Protein AF-A0A530R536-F1 (afdb_monomer_lite)

Sequence (87 aa):
AFYIVTLREERHLTTVLGAPYKDYIARVPRFFPNPLLFRDQAEVTFTPRIFNHTLRDGLMLLASIPFFELIESGQESGVIPVLFWLY

Radius of gyration: 23.99 Å; chains: 1; bounding box: 48×26×57 Å

Secondary structure (DSSP, 8-state):
-HHHHHHHHHHHHHHHH-HHHHHHHHHS-SSS--GGG----SS----HHHHHHHHHHHHHHHHHHHHHHHHHHHHHTTSS-------

Foldseek 3Di:
DVVVVQVVVLVVCCVVVPPVSVVVPVPADDPDGDPVPDDDDPDDDDDVVVVVVVVVVVVVVVVVVVVVVVQVVCCVVVNHPDPDDDD

Structure (mmCIF, N/CA/C/O backbone):
data_AF-A0A530R536-F1
#
_entry.id   AF-A0A530R536-F1
#
loop_
_atom_site.group_PDB
_atom_site.id
_atom_site.type_symbol
_atom_site.label_atom_id
_atom_site.label_alt_id
_atom_site.label_comp_id
_atom_site.label_asym_id
_atom_site.label_entity_id
_atom_site.label_seq_id
_atom_site.pdbx_PDB_ins_code
_atom_site.Cartn_x
_atom_site.Cartn_y
_atom_site.Cartn_z
_atom_site.occupancy
_atom_site.B_iso_or_equiv
_atom_site.auth_seq_id
_atom_site.auth_comp_id
_atom_site.auth_asym_id
_atom_site.auth_atom_id
_atom_site.pdbx_PDB_model_num
ATOM 1 N N . ALA A 1 1 ? -10.242 6.575 -21.783 1.00 73.62 1 ALA A N 1
ATOM 2 C CA . ALA A 1 1 ? -9.594 7.576 -20.907 1.00 73.62 1 ALA A CA 1
ATOM 3 C C . ALA A 1 1 ? -8.219 7.109 -20.416 1.00 73.62 1 ALA A C 1
ATOM 5 O O . ALA A 1 1 ? -7.239 7.780 -20.710 1.00 73.62 1 ALA A O 1
ATOM 6 N N . PHE A 1 2 ? -8.117 5.944 -19.761 1.00 87.56 2 PHE A N 1
ATOM 7 C CA . PHE A 1 2 ? -6.866 5.471 -19.142 1.00 87.56 2 PHE A CA 1
ATOM 8 C C . PHE A 1 2 ? -5.668 5.332 -20.093 1.00 87.56 2 PHE A C 1
ATOM 10 O O . PHE A 1 2 ? -4.577 5.752 -19.737 1.00 87.56 2 PHE A O 1
ATOM 17 N N . TYR A 1 3 ? -5.866 4.863 -21.330 1.00 91.12 3 TYR A N 1
ATOM 18 C CA . TYR A 1 3 ? -4.772 4.707 -22.301 1.00 91.12 3 TYR A CA 1
ATOM 19 C C . TYR A 1 3 ? -3.977 5.986 -22.582 1.00 91.12 3 TYR A C 1
ATOM 21 O O . TYR A 1 3 ? -2.751 5.954 -22.635 1.00 91.12 3 TYR A O 1
ATOM 29 N N . ILE A 1 4 ? -4.656 7.127 -22.703 1.00 93.25 4 ILE A N 1
ATOM 30 C CA . ILE A 1 4 ? -3.996 8.410 -22.979 1.00 93.25 4 ILE A CA 1
ATOM 31 C C . ILE A 1 4 ? -3.155 8.852 -21.774 1.00 93.25 4 ILE A C 1
ATOM 33 O O . ILE A 1 4 ? -2.044 9.352 -21.944 1.00 93.25 4 ILE A O 1
ATOM 37 N N . VAL A 1 5 ? -3.666 8.630 -20.559 1.00 94.88 5 VAL A N 1
ATOM 38 C CA . VAL A 1 5 ? -2.951 8.938 -19.313 1.00 94.88 5 VAL A CA 1
ATOM 39 C C . VAL A 1 5 ? -1.715 8.049 -19.180 1.00 94.88 5 VAL A C 1
ATOM 41 O O . VAL A 1 5 ? -0.627 8.570 -18.957 1.00 94.88 5 VAL A O 1
ATOM 44 N N . THR A 1 6 ? -1.852 6.742 -19.428 1.00 93.88 6 THR A N 1
ATOM 45 C CA . THR A 1 6 ? -0.731 5.791 -19.423 1.00 93.88 6 THR A CA 1
ATOM 46 C C . THR A 1 6 ? 0.367 6.203 -20.401 1.00 93.88 6 THR A C 1
ATOM 48 O O . THR A 1 6 ? 1.530 6.226 -20.024 1.00 93.88 6 THR A O 1
ATOM 51 N N . LEU A 1 7 ? 0.029 6.601 -21.633 1.00 94.19 7 LEU A N 1
ATOM 52 C CA . LEU A 1 7 ? 1.036 7.030 -22.614 1.00 94.19 7 LEU A CA 1
ATOM 53 C C . LEU A 1 7 ? 1.772 8.313 -22.205 1.00 94.19 7 LEU A C 1
ATOM 55 O O . LEU A 1 7 ? 2.963 8.466 -22.491 1.00 94.19 7 LEU A O 1
ATOM 59 N N . ARG A 1 8 ? 1.074 9.257 -21.563 1.00 95.69 8 ARG A N 1
ATOM 60 C CA . ARG A 1 8 ? 1.698 10.479 -21.041 1.00 95.69 8 ARG A CA 1
ATOM 61 C C . ARG A 1 8 ? 2.670 10.150 -19.910 1.00 95.69 8 ARG A C 1
ATOM 63 O O . ARG A 1 8 ? 3.781 10.677 -19.906 1.00 95.69 8 ARG A O 1
ATOM 70 N N . GLU A 1 9 ? 2.257 9.269 -19.008 1.00 95.88 9 GLU A N 1
ATOM 71 C CA . GLU A 1 9 ? 3.072 8.816 -17.885 1.00 95.88 9 GLU A CA 1
ATOM 72 C C . GLU A 1 9 ? 4.298 8.030 -18.362 1.00 95.88 9 GLU A C 1
ATOM 74 O O . GLU A 1 9 ? 5.417 8.355 -17.985 1.00 95.88 9 GLU A O 1
ATOM 79 N N . GLU A 1 10 ? 4.129 7.084 -19.290 1.00 95.75 10 GLU A N 1
ATOM 80 C CA . GLU A 1 10 ? 5.240 6.329 -19.884 1.00 95.75 10 GLU A CA 1
ATOM 81 C C . GLU A 1 10 ? 6.272 7.247 -20.540 1.00 95.75 10 GLU A C 1
ATOM 83 O O . GLU A 1 10 ? 7.475 7.018 -20.413 1.00 95.75 10 GLU A O 1
ATOM 88 N N . ARG A 1 11 ? 5.833 8.315 -21.221 1.00 95.12 11 ARG A N 1
ATOM 89 C CA . ARG A 1 11 ? 6.751 9.307 -21.797 1.00 95.12 11 ARG A CA 1
ATOM 90 C C . ARG A 1 11 ? 7.546 10.016 -20.704 1.00 95.12 11 ARG A C 1
ATOM 92 O O . ARG A 1 11 ? 8.758 10.150 -20.845 1.00 95.12 11 ARG A O 1
ATOM 99 N N . HIS A 1 12 ? 6.885 10.451 -19.634 1.00 96.62 12 HIS A N 1
ATOM 100 C CA . HIS A 1 12 ? 7.547 11.100 -18.506 1.00 96.62 12 HIS A CA 1
ATOM 101 C C . HIS A 1 12 ? 8.533 10.148 -17.810 1.00 96.62 12 HIS A C 1
ATOM 103 O O . HIS A 1 12 ? 9.718 10.459 -17.699 1.00 96.62 12 HIS A O 1
ATOM 109 N N . LEU A 1 13 ? 8.102 8.941 -17.453 1.00 96.19 13 LEU A N 1
ATOM 110 C CA . LEU A 1 13 ? 8.943 7.933 -16.805 1.00 96.19 13 LEU A CA 1
ATOM 111 C C . LEU A 1 13 ? 10.114 7.489 -17.683 1.00 96.19 13 LEU A C 1
ATOM 113 O O . LEU A 1 13 ? 11.218 7.313 -17.181 1.00 96.19 13 LEU A O 1
ATOM 117 N N . THR A 1 14 ? 9.931 7.408 -19.003 1.00 96.00 14 THR A N 1
ATOM 118 C CA . THR A 1 14 ? 11.038 7.143 -19.935 1.00 96.00 14 THR A CA 1
ATOM 119 C C . THR A 1 14 ? 12.111 8.233 -19.870 1.00 96.00 14 THR A C 1
ATOM 121 O O . THR A 1 14 ? 13.293 7.918 -19.999 1.00 96.00 14 THR A O 1
ATOM 124 N N . THR A 1 15 ? 11.736 9.500 -19.652 1.00 96.00 15 THR A N 1
ATOM 125 C CA . THR A 1 15 ? 12.711 10.595 -19.480 1.00 96.00 15 THR A CA 1
ATOM 126 C C . THR A 1 15 ? 13.410 10.565 -18.122 1.00 96.00 15 THR A C 1
ATOM 128 O O . THR A 1 15 ? 14.597 10.860 -18.058 1.00 96.00 15 THR A O 1
ATOM 131 N N . VAL A 1 16 ? 12.701 10.178 -17.057 1.00 97.06 16 VAL A N 1
ATOM 132 C CA . VAL A 1 16 ? 13.224 10.164 -15.679 1.00 97.06 16 VAL A CA 1
ATOM 133 C C . VAL A 1 16 ? 14.102 8.938 -15.414 1.00 97.06 16 VAL A C 1
ATOM 135 O O . VAL A 1 16 ? 15.145 9.048 -14.779 1.00 97.06 16 VAL A O 1
ATOM 138 N N . LEU A 1 17 ? 13.684 7.767 -15.898 1.00 96.19 17 LEU A N 1
ATOM 139 C CA . LEU A 1 17 ? 14.282 6.470 -15.566 1.00 96.19 17 LEU A CA 1
ATOM 140 C C . LEU A 1 17 ? 15.158 5.901 -16.689 1.00 96.19 17 LEU A C 1
ATOM 142 O O . LEU A 1 17 ? 15.981 5.026 -16.437 1.00 96.19 17 LEU A O 1
ATOM 146 N N . GLY A 1 18 ? 15.003 6.376 -17.928 1.00 94.81 18 GLY A N 1
ATOM 147 C CA . GLY A 1 18 ? 15.872 6.015 -19.047 1.00 94.81 18 GLY A CA 1
ATOM 148 C C . GLY A 1 18 ? 15.734 4.564 -19.530 1.00 94.81 18 GLY A C 1
ATOM 149 O O . GLY A 1 18 ? 14.634 4.018 -19.638 1.00 94.81 18 GLY A O 1
ATOM 150 N N . ALA A 1 19 ? 16.866 3.952 -19.896 1.00 95.31 19 ALA A N 1
ATOM 151 C CA . ALA A 1 19 ? 16.919 2.626 -20.524 1.00 95.31 19 ALA A CA 1
ATOM 152 C C . ALA A 1 19 ? 16.274 1.492 -19.693 1.00 95.31 19 ALA A C 1
ATOM 154 O O . ALA A 1 19 ? 15.481 0.749 -20.273 1.00 95.31 19 ALA A O 1
ATOM 155 N N . PRO A 1 20 ? 16.480 1.396 -18.361 1.00 95.38 20 PRO A N 1
ATOM 156 C CA . PRO A 1 20 ? 15.823 0.375 -17.538 1.00 95.38 20 PRO A CA 1
ATOM 157 C C . PRO A 1 20 ? 14.296 0.366 -17.664 1.00 95.38 20 PRO A C 1
ATOM 159 O O . PRO A 1 20 ? 13.667 -0.692 -17.662 1.00 95.38 20 PRO A O 1
ATOM 162 N N . TYR A 1 21 ? 13.691 1.546 -17.808 1.00 95.81 21 TYR A N 1
ATOM 163 C CA . TYR A 1 21 ? 12.247 1.662 -17.959 1.00 95.81 21 TYR A CA 1
ATOM 164 C C . TYR A 1 21 ? 11.765 1.245 -19.353 1.00 95.81 21 TYR A C 1
ATOM 166 O O . TYR A 1 21 ? 10.726 0.600 -19.471 1.00 95.81 21 TYR A O 1
ATOM 174 N N . LYS A 1 22 ? 12.541 1.528 -20.408 1.00 95.19 22 LYS A N 1
ATOM 175 C CA . LYS A 1 22 ? 12.238 1.043 -21.768 1.00 95.19 22 LYS A CA 1
ATOM 176 C C . LYS A 1 22 ? 12.230 -0.485 -21.832 1.00 95.19 22 LYS A C 1
ATOM 178 O O . LYS A 1 22 ? 11.320 -1.075 -22.410 1.00 95.19 22 LYS A O 1
ATOM 183 N N . ASP A 1 23 ? 13.198 -1.118 -21.177 1.00 95.38 23 ASP A N 1
ATOM 184 C CA . ASP A 1 23 ? 13.271 -2.577 -21.084 1.00 95.38 23 ASP A CA 1
ATOM 185 C C . ASP A 1 23 ? 12.100 -3.158 -20.281 1.00 95.38 23 ASP A C 1
ATOM 187 O O . ASP A 1 23 ? 11.614 -4.252 -20.571 1.00 95.38 23 ASP A O 1
ATOM 191 N N . TYR A 1 24 ? 11.633 -2.430 -19.264 1.00 93.56 24 TYR A N 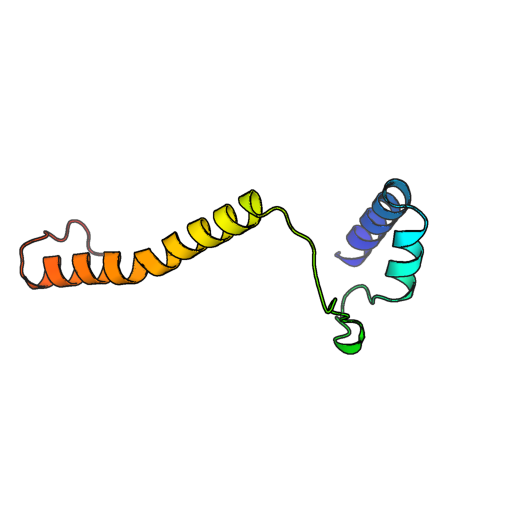1
ATOM 192 C CA . TYR A 1 24 ? 10.473 -2.807 -18.464 1.00 93.56 24 TYR A CA 1
ATOM 193 C C . TYR A 1 24 ? 9.176 -2.788 -19.285 1.00 93.56 24 TYR A C 1
ATOM 195 O O . TYR A 1 24 ? 8.488 -3.809 -19.341 1.00 93.56 24 TYR A O 1
ATOM 203 N N . ILE A 1 25 ? 8.865 -1.685 -19.978 1.00 94.38 25 ILE A N 1
ATOM 204 C CA . ILE A 1 25 ? 7.621 -1.561 -20.765 1.00 94.38 25 ILE A CA 1
ATOM 205 C C . ILE A 1 25 ? 7.576 -2.514 -21.970 1.00 94.38 25 ILE A C 1
ATOM 207 O O . ILE A 1 25 ? 6.495 -2.861 -22.435 1.00 94.38 25 ILE A O 1
ATOM 211 N N . ALA A 1 26 ? 8.731 -2.974 -22.463 1.00 94.00 26 ALA A N 1
ATOM 212 C CA . ALA A 1 26 ? 8.800 -3.998 -23.506 1.00 94.00 26 ALA A CA 1
ATOM 213 C C . ALA A 1 26 ? 8.388 -5.394 -23.002 1.00 94.00 26 ALA A C 1
ATOM 215 O O . ALA A 1 26 ? 7.978 -6.239 -23.796 1.00 94.00 26 ALA A O 1
ATOM 216 N N . ARG A 1 27 ? 8.502 -5.649 -21.691 1.00 93.19 27 ARG A N 1
ATOM 217 C CA . ARG A 1 27 ? 8.176 -6.940 -21.066 1.00 93.19 27 ARG A CA 1
ATOM 218 C C . ARG A 1 27 ? 6.811 -6.950 -20.389 1.00 93.19 27 ARG A C 1
ATOM 220 O O . ARG A 1 27 ? 6.174 -7.999 -20.361 1.00 93.19 27 ARG A O 1
ATOM 227 N N . VAL A 1 28 ? 6.383 -5.825 -19.811 1.00 93.50 28 VAL A N 1
ATOM 228 C CA . VAL A 1 28 ? 5.197 -5.761 -18.944 1.00 93.50 28 VAL A CA 1
ATOM 229 C C . VAL A 1 28 ? 3.978 -5.198 -19.692 1.00 93.50 28 VAL A C 1
ATOM 231 O O . VAL A 1 28 ? 4.033 -4.072 -20.186 1.00 93.50 28 VAL A O 1
ATOM 234 N N . PRO A 1 29 ? 2.856 -5.942 -19.768 1.00 93.00 29 PRO A N 1
ATOM 235 C CA . PRO A 1 29 ? 1.612 -5.450 -20.363 1.00 93.00 29 PRO A CA 1
ATOM 236 C C . PRO A 1 29 ? 0.987 -4.305 -19.546 1.00 93.00 29 PRO A C 1
ATOM 238 O O . PRO A 1 29 ? 0.997 -4.320 -18.320 1.00 93.00 29 PRO A O 1
ATOM 241 N N . ARG A 1 30 ? 0.382 -3.325 -20.232 1.00 91.81 30 ARG A N 1
ATOM 242 C CA . ARG A 1 30 ? -0.108 -2.068 -19.624 1.00 91.81 30 ARG A CA 1
ATOM 243 C C . ARG A 1 30 ? -1.341 -2.194 -18.722 1.00 91.81 30 ARG A C 1
ATOM 245 O O . ARG A 1 30 ? -1.480 -1.409 -17.793 1.00 91.81 30 ARG A O 1
ATOM 252 N N . PHE A 1 31 ? -2.265 -3.107 -19.033 1.00 91.19 31 PHE A N 1
ATOM 253 C CA . PHE A 1 31 ? -3.579 -3.168 -18.365 1.00 91.19 31 PHE A CA 1
ATOM 254 C C . PHE A 1 31 ? -3.888 -4.515 -17.728 1.00 91.19 31 PHE A C 1
ATOM 256 O O . PHE A 1 31 ? -4.464 -4.558 -16.647 1.00 91.19 31 PHE A O 1
ATOM 263 N N . PHE A 1 32 ? -3.521 -5.608 -18.393 1.00 92.38 32 PHE A N 1
ATOM 264 C CA . PHE A 1 32 ? -3.780 -6.950 -17.892 1.00 92.38 32 PHE A CA 1
ATOM 265 C C . PHE A 1 32 ? -2.496 -7.509 -17.292 1.00 92.38 32 PHE A C 1
ATOM 267 O O . PHE A 1 32 ? -1.523 -7.638 -18.033 1.00 92.38 32 PHE A O 1
ATOM 274 N N . PRO A 1 33 ? -2.459 -7.825 -15.986 1.00 90.31 33 PRO A N 1
ATOM 275 C CA . PRO A 1 33 ? -1.259 -8.361 -15.365 1.00 90.31 33 PRO A CA 1
ATOM 276 C C . PRO A 1 33 ? -0.911 -9.718 -15.980 1.00 90.31 33 PRO A C 1
ATOM 278 O O . PRO A 1 33 ? -1.792 -10.530 -16.260 1.00 90.31 33 PRO A O 1
ATOM 281 N N . ASN A 1 34 ? 0.383 -9.978 -16.156 1.00 93.00 34 ASN A N 1
ATOM 282 C CA . ASN A 1 34 ? 0.889 -11.308 -16.476 1.00 93.00 34 ASN A CA 1
ATOM 283 C C . ASN A 1 34 ? 1.599 -11.876 -15.234 1.00 93.00 34 ASN A C 1
ATOM 285 O O . ASN A 1 34 ? 2.741 -11.484 -14.976 1.00 93.00 34 ASN A O 1
ATOM 289 N N . PRO A 1 35 ? 0.961 -12.789 -14.473 1.00 91.06 35 PRO A N 1
ATOM 290 C CA . PRO A 1 35 ? 1.543 -13.361 -13.258 1.00 91.06 35 PRO A CA 1
ATOM 291 C C . PRO A 1 35 ? 2.893 -14.053 -13.485 1.00 91.06 35 PRO A C 1
ATOM 293 O O . PRO A 1 35 ? 3.726 -14.075 -12.588 1.00 91.06 35 PRO A O 1
ATOM 296 N N . LEU A 1 36 ? 3.149 -14.561 -14.697 1.00 92.31 36 LEU A N 1
ATOM 297 C CA . LEU A 1 36 ? 4.395 -15.256 -15.046 1.00 92.31 36 LEU A CA 1
ATOM 298 C C . LEU A 1 36 ? 5.619 -14.328 -15.104 1.00 92.31 36 LEU A C 1
ATOM 300 O O . LEU A 1 36 ? 6.750 -14.804 -15.157 1.00 92.31 36 LEU A O 1
ATOM 304 N N . LEU A 1 37 ? 5.414 -13.007 -15.127 1.00 90.75 37 LEU A N 1
ATOM 305 C CA . LEU A 1 37 ? 6.502 -12.027 -15.090 1.00 90.75 37 LEU A CA 1
ATOM 306 C C . LEU A 1 37 ? 6.987 -11.727 -13.671 1.00 90.75 37 LEU A C 1
ATOM 308 O O . LEU A 1 37 ? 8.017 -11.067 -13.522 1.00 90.75 37 LEU A O 1
ATOM 312 N N . PHE A 1 38 ? 6.258 -12.173 -12.643 1.00 88.31 38 PHE A N 1
ATOM 313 C CA . PHE A 1 38 ? 6.668 -11.974 -11.263 1.00 88.31 38 PHE A CA 1
ATOM 314 C C . PHE A 1 38 ? 7.983 -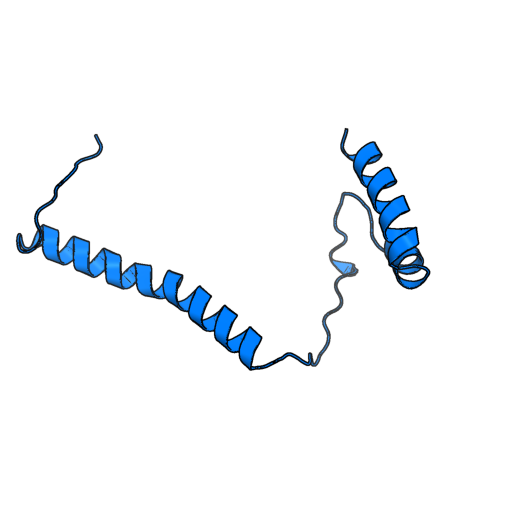12.713 -11.003 1.00 88.31 38 PHE A C 1
ATOM 316 O O . PHE A 1 38 ? 8.107 -13.913 -11.248 1.00 88.31 38 PHE A O 1
ATOM 323 N N . ARG A 1 39 ? 8.980 -11.969 -10.529 1.00 86.25 39 ARG A N 1
ATOM 324 C CA . ARG A 1 39 ? 10.282 -12.497 -10.137 1.00 86.25 39 ARG A CA 1
ATOM 325 C C . ARG A 1 39 ? 10.570 -12.009 -8.740 1.00 86.25 39 ARG A C 1
ATOM 327 O O . ARG A 1 39 ? 10.742 -10.808 -8.540 1.00 86.25 39 ARG A O 1
ATOM 334 N N . ASP A 1 40 ? 10.615 -12.948 -7.813 1.00 85.38 40 ASP A N 1
ATOM 335 C CA . ASP A 1 40 ? 11.070 -12.663 -6.468 1.00 85.38 40 ASP A CA 1
ATOM 336 C C . ASP A 1 40 ? 12.593 -12.780 -6.392 1.00 85.38 40 ASP A C 1
ATOM 338 O O . ASP A 1 40 ? 13.219 -13.515 -7.165 1.00 85.38 40 ASP A O 1
ATOM 342 N N . GLN A 1 41 ? 13.191 -12.037 -5.471 1.00 86.94 41 GLN A N 1
ATOM 343 C CA . GLN A 1 41 ? 14.597 -12.197 -5.132 1.00 86.94 41 GLN A CA 1
ATOM 344 C C . GLN A 1 41 ? 14.690 -13.147 -3.941 1.00 86.94 41 GLN A C 1
ATOM 346 O O . GLN A 1 41 ? 13.946 -13.003 -2.979 1.00 86.94 41 GLN A O 1
ATOM 351 N N . ALA A 1 42 ? 15.619 -14.105 -3.990 1.00 88.38 42 ALA A N 1
ATOM 352 C CA . ALA A 1 42 ? 15.820 -15.036 -2.877 1.00 88.38 42 ALA A CA 1
ATOM 353 C C . ALA A 1 42 ? 16.202 -14.305 -1.577 1.00 88.38 42 ALA A C 1
ATOM 355 O O . ALA A 1 42 ? 15.840 -14.739 -0.487 1.00 88.38 42 ALA A O 1
ATOM 356 N N . GLU A 1 43 ? 16.908 -13.181 -1.705 1.00 91.62 43 GLU A N 1
ATOM 357 C CA . GLU A 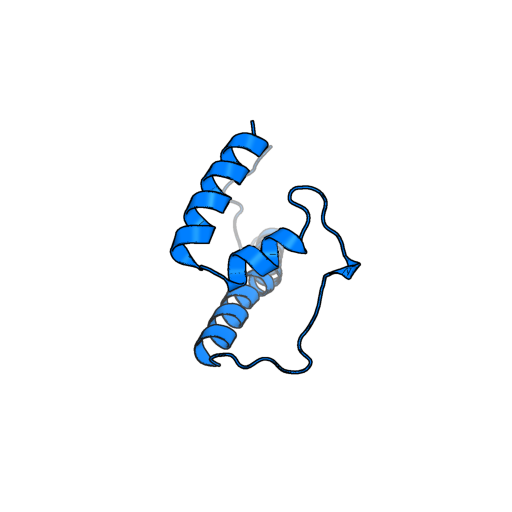1 43 ? 17.313 -12.328 -0.597 1.00 91.62 43 GLU A CA 1
ATOM 358 C C . GLU A 1 43 ? 17.109 -10.860 -0.979 1.00 91.62 43 GLU A C 1
ATOM 360 O O . GLU A 1 43 ? 17.389 -10.449 -2.107 1.00 91.62 43 GLU A O 1
ATOM 365 N N . VAL A 1 44 ? 16.630 -10.057 -0.028 1.00 89.00 44 VAL A N 1
ATOM 366 C CA . VAL A 1 44 ? 16.433 -8.613 -0.196 1.00 89.00 44 VAL A CA 1
ATOM 367 C C . VAL A 1 44 ? 17.130 -7.857 0.926 1.00 89.00 44 VAL A C 1
ATOM 369 O O . VAL A 1 44 ? 17.032 -8.216 2.099 1.00 89.00 44 VAL A O 1
ATOM 372 N N . THR A 1 45 ? 17.836 -6.782 0.580 1.00 93.19 45 THR A N 1
ATOM 373 C CA . THR A 1 45 ? 18.441 -5.878 1.565 1.00 93.19 45 THR A CA 1
ATOM 374 C C . THR A 1 45 ? 17.476 -4.741 1.876 1.00 93.19 45 THR A C 1
ATOM 376 O O . THR A 1 45 ? 16.979 -4.072 0.972 1.00 93.19 45 THR A O 1
ATOM 379 N N . PHE A 1 46 ? 17.229 -4.489 3.159 1.00 92.12 46 PHE A N 1
ATOM 380 C CA . PHE A 1 46 ? 16.375 -3.396 3.616 1.00 92.12 46 PHE A CA 1
ATOM 381 C C . PHE A 1 46 ? 16.970 -2.709 4.843 1.00 92.12 46 PHE A C 1
ATOM 383 O O . PHE A 1 46 ? 17.784 -3.276 5.569 1.00 92.12 46 PHE A O 1
ATOM 390 N N . THR A 1 47 ? 16.531 -1.478 5.103 1.00 95.25 47 THR A N 1
ATOM 391 C CA . THR A 1 47 ? 16.919 -0.730 6.302 1.00 95.25 47 THR A CA 1
ATOM 392 C C . THR A 1 47 ? 16.099 -1.219 7.500 1.00 95.25 47 THR A C 1
ATOM 394 O O . THR A 1 47 ? 14.885 -0.983 7.523 1.00 95.25 47 THR A O 1
ATOM 397 N N . PRO A 1 48 ? 16.715 -1.809 8.545 1.00 95.38 48 PRO A N 1
ATOM 398 C CA . PRO A 1 48 ? 15.976 -2.381 9.677 1.00 95.38 48 PRO A CA 1
ATOM 399 C C . PRO A 1 48 ? 15.065 -1.375 10.389 1.00 95.38 48 PRO A C 1
ATOM 401 O O . PRO A 1 48 ? 13.982 -1.720 10.851 1.00 95.38 48 PRO A O 1
ATOM 404 N N . ARG A 1 49 ? 15.468 -0.098 10.434 1.00 96.44 49 ARG A N 1
ATOM 405 C CA . ARG A 1 49 ? 14.658 0.984 11.011 1.00 96.44 49 ARG A CA 1
ATOM 406 C C . ARG A 1 49 ? 13.323 1.171 10.285 1.00 96.44 49 ARG A C 1
ATOM 408 O O . ARG A 1 49 ? 12.309 1.347 10.950 1.00 96.44 49 ARG A O 1
ATOM 415 N N . ILE A 1 50 ? 13.333 1.152 8.951 1.00 95.12 50 ILE A N 1
ATOM 416 C CA . ILE A 1 50 ? 12.121 1.325 8.135 1.00 95.12 50 ILE A CA 1
ATOM 417 C C . ILE A 1 50 ? 11.230 0.096 8.302 1.00 95.12 50 ILE A C 1
ATOM 419 O O . ILE A 1 50 ? 10.048 0.232 8.591 1.00 95.12 50 ILE A O 1
ATOM 423 N N . PHE A 1 51 ? 11.821 -1.096 8.230 1.00 94.81 51 PHE A N 1
ATOM 424 C CA . PHE A 1 51 ? 11.105 -2.352 8.429 1.00 94.81 51 PHE A CA 1
ATOM 425 C C . PHE A 1 51 ? 10.396 -2.417 9.789 1.00 94.81 51 PHE A C 1
ATOM 427 O O . PHE A 1 51 ? 9.194 -2.663 9.853 1.00 94.81 51 PHE A O 1
ATOM 434 N N . ASN A 1 52 ? 11.101 -2.097 10.877 1.00 95.62 52 ASN A N 1
ATOM 435 C CA . ASN A 1 52 ? 10.509 -2.081 12.214 1.00 95.62 52 ASN A CA 1
ATOM 436 C C . ASN A 1 52 ? 9.423 -1.012 12.370 1.00 95.62 52 ASN A C 1
ATOM 438 O O . ASN A 1 52 ? 8.481 -1.216 13.133 1.00 95.62 52 ASN A O 1
ATOM 442 N N . HIS A 1 53 ? 9.543 0.121 11.675 1.00 96.31 53 HIS A N 1
ATOM 443 C CA . HIS A 1 53 ? 8.494 1.135 11.661 1.00 96.31 53 HIS A CA 1
ATOM 444 C C . HIS A 1 53 ? 7.221 0.589 11.005 1.00 96.31 53 HIS A C 1
ATOM 446 O O . HIS A 1 53 ? 6.158 0.656 11.611 1.00 96.31 53 HIS A O 1
ATOM 452 N N . THR A 1 54 ? 7.334 -0.012 9.818 1.00 95.44 54 THR A N 1
ATOM 453 C CA . THR A 1 54 ? 6.198 -0.625 9.111 1.00 95.44 54 THR A CA 1
ATOM 454 C C . THR A 1 54 ? 5.571 -1.767 9.909 1.00 95.44 54 THR A C 1
ATOM 456 O O . THR A 1 54 ? 4.350 -1.867 9.977 1.00 95.44 54 THR A O 1
ATOM 459 N N . LEU A 1 55 ? 6.380 -2.599 10.571 1.00 95.31 55 LEU A N 1
ATOM 460 C CA . LEU A 1 55 ? 5.858 -3.658 11.437 1.00 95.31 55 LEU A CA 1
ATOM 461 C C . LEU A 1 55 ? 5.050 -3.100 12.611 1.00 95.31 55 LEU A C 1
ATOM 463 O O . LEU A 1 55 ? 3.962 -3.591 12.893 1.00 95.31 55 LEU A O 1
ATOM 467 N N . ARG A 1 56 ? 5.564 -2.075 13.299 1.00 95.75 56 ARG A N 1
ATOM 468 C CA . ARG A 1 56 ? 4.863 -1.446 14.431 1.00 95.75 56 ARG A CA 1
ATOM 469 C C . ARG A 1 56 ? 3.574 -0.761 14.007 1.00 95.75 56 ARG A C 1
ATOM 471 O O . ARG A 1 56 ? 2.595 -0.835 14.738 1.00 95.75 56 ARG A O 1
ATOM 478 N N . ASP A 1 57 ? 3.581 -0.133 12.840 1.00 95.56 57 ASP A N 1
ATOM 479 C CA . ASP A 1 57 ? 2.384 0.454 12.247 1.00 95.56 57 ASP A CA 1
ATOM 480 C C . ASP A 1 57 ? 1.310 -0.622 12.010 1.00 95.56 57 ASP A C 1
ATOM 482 O O . ASP A 1 57 ? 0.181 -0.497 12.477 1.00 95.56 57 ASP A O 1
ATOM 486 N N . GLY A 1 58 ? 1.694 -1.767 11.434 1.00 94.81 58 GLY A N 1
ATOM 487 C CA . GLY A 1 58 ? 0.799 -2.919 11.281 1.00 94.81 58 GLY A CA 1
ATOM 488 C C . GLY A 1 58 ? 0.291 -3.496 12.611 1.00 94.81 58 GLY A C 1
ATOM 489 O O . GLY A 1 58 ? -0.864 -3.914 12.704 1.00 94.81 58 GLY A O 1
ATOM 490 N N . LEU A 1 59 ? 1.109 -3.478 13.670 1.00 96.50 59 LEU A N 1
ATOM 491 C CA . LEU A 1 59 ? 0.688 -3.921 15.005 1.00 96.50 59 LEU A CA 1
ATOM 492 C C . LEU A 1 59 ? -0.420 -3.046 15.604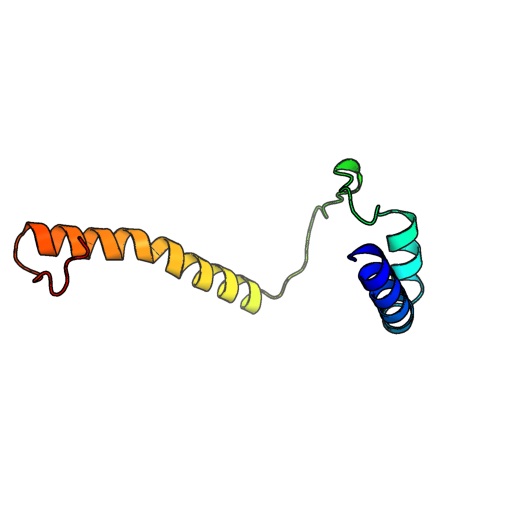 1.00 96.50 59 LEU A C 1
ATOM 494 O O . LEU A 1 59 ? -1.188 -3.558 16.412 1.00 96.50 59 LEU A O 1
ATOM 498 N N . MET A 1 60 ? -0.550 -1.774 15.213 1.00 94.94 60 MET A N 1
ATOM 499 C CA . MET A 1 60 ? -1.669 -0.933 15.663 1.00 94.94 60 MET A CA 1
ATOM 500 C C . MET A 1 60 ? -3.013 -1.468 15.166 1.00 94.94 60 MET A C 1
ATOM 502 O O . MET A 1 60 ? -3.980 -1.486 15.927 1.00 94.94 60 MET A O 1
ATOM 506 N N . LEU A 1 61 ? -3.068 -1.983 13.932 1.00 94.88 61 LEU A N 1
ATOM 507 C CA . LEU A 1 61 ? -4.268 -2.643 13.418 1.00 94.88 61 LEU A CA 1
ATOM 508 C C . LEU A 1 61 ? -4.578 -3.908 14.225 1.00 94.88 61 LEU A C 1
ATOM 510 O O . LEU A 1 61 ? -5.716 -4.109 14.640 1.00 94.88 61 LEU A O 1
ATOM 514 N N . LEU A 1 62 ? -3.567 -4.734 14.502 1.00 96.00 62 LEU A N 1
ATOM 515 C CA . LEU A 1 62 ? -3.752 -5.954 15.292 1.00 96.00 62 LEU A CA 1
ATOM 516 C C . LEU A 1 62 ? -4.205 -5.642 16.726 1.00 96.00 62 LEU A C 1
ATOM 518 O O . LEU A 1 62 ? -5.084 -6.318 17.246 1.00 96.00 62 LEU A O 1
ATOM 522 N N . ALA A 1 63 ? -3.648 -4.595 17.339 1.00 96.94 63 ALA A N 1
ATOM 523 C CA . ALA A 1 63 ? -4.015 -4.128 18.673 1.00 96.94 63 ALA A CA 1
ATOM 524 C C . ALA A 1 63 ? -5.428 -3.530 18.733 1.00 96.94 63 ALA A C 1
ATOM 526 O O . ALA A 1 63 ? -6.030 -3.518 19.805 1.00 96.94 63 ALA A O 1
ATOM 527 N N . SER A 1 64 ? -5.979 -3.071 17.605 1.00 96.69 64 SER A N 1
ATOM 528 C CA . SER A 1 64 ? -7.351 -2.561 17.565 1.00 96.69 64 SER A CA 1
ATOM 529 C C . SER A 1 64 ? -8.378 -3.647 17.901 1.00 96.69 64 SER A C 1
ATOM 531 O O . SER A 1 64 ? -9.364 -3.352 18.564 1.00 96.69 64 SER A O 1
ATOM 533 N N . ILE A 1 65 ? -8.108 -4.910 17.547 1.00 96.50 65 ILE A N 1
ATOM 534 C CA . ILE A 1 65 ? -8.999 -6.046 17.824 1.00 96.50 65 ILE A CA 1
ATOM 535 C C . ILE A 1 65 ? -9.251 -6.212 19.334 1.00 96.50 65 ILE A C 1
ATOM 537 O O . ILE A 1 65 ? -10.392 -6.010 19.751 1.00 96.50 65 ILE A O 1
ATOM 541 N N . PRO A 1 66 ? -8.236 -6.496 20.181 1.00 96.81 66 PRO A N 1
ATOM 542 C CA . PRO A 1 66 ? -8.470 -6.633 21.615 1.00 96.81 66 PRO A CA 1
ATOM 543 C C . PRO A 1 66 ? -8.911 -5.312 22.252 1.00 96.81 66 PRO A C 1
ATOM 545 O O . PRO A 1 66 ? -9.626 -5.318 23.245 1.00 96.81 66 PRO A O 1
ATOM 548 N N . PHE A 1 67 ? -8.510 -4.162 21.702 1.00 96.88 67 PHE A N 1
ATOM 549 C CA . PHE A 1 67 ? -8.966 -2.867 22.199 1.00 96.88 67 PHE A CA 1
ATOM 550 C C . PHE A 1 67 ? -10.487 -2.706 22.078 1.00 96.88 67 PHE A C 1
ATOM 552 O O . PHE A 1 67 ? -11.132 -2.305 23.045 1.00 96.88 67 PHE A O 1
ATOM 559 N N . PHE A 1 68 ? -11.070 -3.044 20.925 1.00 95.62 68 PHE A N 1
ATOM 560 C CA . PHE A 1 68 ? -12.5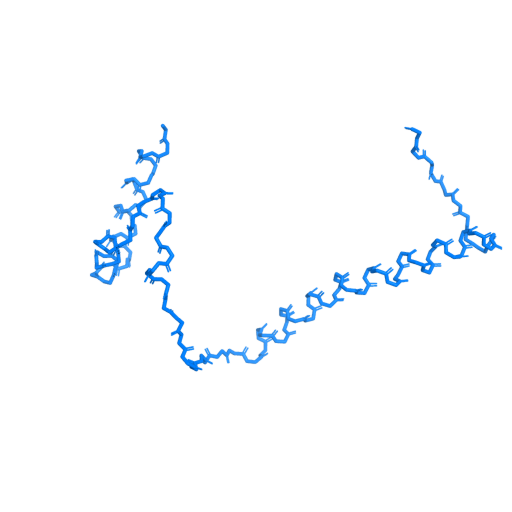19 -2.984 20.742 1.00 95.62 68 PHE A CA 1
ATOM 561 C C . PHE A 1 68 ? -13.250 -4.065 21.540 1.00 95.62 68 PHE A C 1
ATOM 563 O O . PHE A 1 68 ? -14.275 -3.758 22.141 1.00 95.62 68 PHE A O 1
ATOM 570 N N . GLU A 1 69 ? -12.693 -5.272 21.639 1.00 96.44 69 GLU A N 1
ATOM 571 C CA . GLU A 1 69 ? -13.249 -6.351 22.470 1.00 96.44 69 GLU A CA 1
ATOM 572 C C . GLU A 1 69 ? -13.313 -5.960 23.960 1.00 96.44 69 GLU A C 1
ATOM 574 O O . GLU A 1 69 ? -14.298 -6.230 24.649 1.00 96.44 69 GLU A O 1
ATOM 579 N N . LEU A 1 70 ? -12.295 -5.250 24.463 1.00 96.00 70 LEU A N 1
ATOM 580 C CA . LEU A 1 70 ? -12.291 -4.708 25.825 1.00 96.00 70 LEU A CA 1
ATOM 581 C C . LEU A 1 70 ? -13.353 -3.623 26.028 1.00 96.00 70 LEU A C 1
ATOM 583 O O . LEU A 1 70 ? -13.965 -3.561 27.095 1.00 96.00 70 LEU A O 1
ATOM 587 N N . ILE A 1 71 ? -13.566 -2.763 25.029 1.00 94.81 71 ILE A N 1
ATOM 588 C CA . ILE A 1 71 ? -14.620 -1.745 25.083 1.00 94.81 71 ILE A CA 1
ATOM 589 C C . ILE A 1 71 ? -15.994 -2.414 25.113 1.00 94.81 71 ILE A C 1
ATOM 591 O O . ILE A 1 71 ? -16.803 -2.061 25.968 1.00 94.81 71 ILE A O 1
ATOM 595 N N . GLU A 1 72 ? -16.239 -3.385 24.232 1.00 93.44 72 GLU A N 1
ATOM 596 C CA . GLU A 1 72 ? -17.489 -4.151 24.167 1.00 93.44 72 GLU A CA 1
ATOM 597 C C . GLU A 1 72 ? -17.765 -4.863 25.497 1.00 93.44 72 GLU A C 1
ATOM 599 O O . GLU A 1 72 ? -18.794 -4.624 26.124 1.00 93.44 72 GLU A O 1
ATOM 604 N N . SER A 1 73 ? -16.786 -5.606 26.021 1.00 94.25 73 SER A N 1
ATOM 605 C CA . SER A 1 73 ? -16.891 -6.281 27.325 1.00 94.25 73 SER A CA 1
ATOM 606 C C . SER A 1 73 ? -17.163 -5.299 28.477 1.00 94.25 73 SER A C 1
ATOM 608 O O . SER A 1 73 ? -17.921 -5.576 29.414 1.00 94.25 73 SER A O 1
ATOM 610 N N . GLY A 1 74 ? -16.543 -4.118 28.431 1.00 95.31 74 GLY A N 1
ATOM 611 C CA . GLY A 1 74 ? -16.776 -3.050 29.401 1.00 95.31 74 GLY A CA 1
ATOM 612 C C . GLY A 1 74 ? -18.181 -2.449 29.304 1.00 95.31 74 GLY A C 1
ATOM 613 O O . GLY A 1 74 ? -18.760 -2.087 30.328 1.00 95.31 74 GLY A O 1
ATOM 614 N N . GLN A 1 75 ? -18.744 -2.360 28.100 1.00 94.06 75 GLN A N 1
ATOM 615 C CA . GLN A 1 75 ? -20.116 -1.903 27.876 1.00 94.06 75 GLN A CA 1
ATOM 616 C C . GLN A 1 75 ? -21.141 -2.944 28.336 1.00 94.06 75 GLN A C 1
ATOM 618 O O . GLN A 1 75 ? -22.084 -2.588 29.041 1.00 94.06 75 GLN A O 1
ATOM 623 N N . GLU A 1 76 ? -20.928 -4.225 28.027 1.00 92.69 76 GLU A N 1
ATOM 624 C CA . GLU A 1 76 ? -21.798 -5.331 28.456 1.00 92.69 76 GLU A CA 1
ATOM 625 C C . GLU A 1 76 ? -21.869 -5.469 29.981 1.00 92.69 76 GLU A C 1
ATOM 627 O O . GLU A 1 76 ? -22.935 -5.704 30.549 1.00 92.69 76 GLU A O 1
ATOM 632 N N . SER A 1 77 ? -20.738 -5.275 30.663 1.00 94.38 77 SER A N 1
ATOM 633 C CA . SER A 1 77 ? -20.660 -5.295 32.129 1.00 94.38 77 SER A CA 1
ATOM 634 C C . SER A 1 77 ? -21.167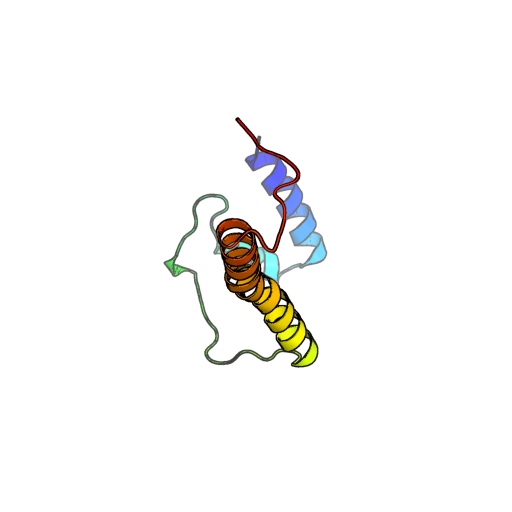 -4.008 32.799 1.00 94.38 77 SER A C 1
ATOM 636 O O . SER A 1 77 ? -21.217 -3.937 34.028 1.00 94.38 77 SER A O 1
ATOM 638 N N . GLY A 1 78 ? -21.545 -2.987 32.021 1.00 90.56 78 GLY A N 1
ATOM 639 C CA . GLY A 1 78 ? -22.029 -1.697 32.520 1.00 90.56 78 GLY A CA 1
ATOM 640 C C . GLY A 1 78 ? -20.945 -0.787 33.112 1.00 90.56 78 GLY A C 1
ATOM 641 O O . GLY A 1 78 ? -21.271 0.237 33.710 1.00 90.56 78 GLY A O 1
ATOM 642 N N . VAL A 1 79 ? -19.664 -1.135 32.955 1.00 93.38 79 VAL A N 1
ATOM 643 C CA . VAL A 1 79 ? -18.516 -0.341 33.431 1.00 93.38 79 VAL A CA 1
ATOM 644 C C . VAL A 1 79 ? -18.250 0.851 32.508 1.00 93.38 79 VAL A C 1
ATOM 646 O O . VAL A 1 79 ? -17.866 1.926 32.971 1.00 93.38 79 VAL A O 1
ATOM 649 N N . ILE A 1 80 ? -18.463 0.674 31.202 1.00 90.69 80 ILE A N 1
ATOM 650 C CA . ILE A 1 80 ? -18.269 1.700 30.176 1.00 90.69 80 ILE A CA 1
ATOM 651 C C . ILE A 1 80 ? -19.642 2.105 29.617 1.00 90.69 80 ILE A C 1
ATOM 653 O O . ILE A 1 80 ? -20.354 1.257 29.086 1.00 90.69 80 ILE A O 1
ATOM 657 N N . PRO A 1 81 ? -20.045 3.385 29.688 1.00 89.25 81 PRO A N 1
ATOM 658 C CA . PRO A 1 81 ? -21.324 3.821 29.134 1.00 89.25 81 PRO A CA 1
ATOM 659 C C . PRO A 1 81 ? -21.284 3.914 27.599 1.00 89.25 81 PRO A C 1
ATOM 661 O O . PRO A 1 81 ? -20.303 4.382 27.015 1.00 89.25 81 PRO A O 1
ATOM 664 N N . VAL A 1 82 ? -22.384 3.539 26.938 1.00 89.25 82 VAL A N 1
ATOM 665 C CA . VAL A 1 82 ? -22.576 3.749 25.492 1.00 89.25 82 VAL A CA 1
ATOM 666 C C . VAL A 1 82 ? -23.081 5.173 25.253 1.00 89.25 82 VAL A C 1
ATOM 668 O O . VAL A 1 82 ? -24.188 5.521 25.661 1.00 89.25 82 VAL A O 1
ATOM 671 N N . LEU A 1 83 ? -22.265 6.008 24.604 1.00 88.00 83 LEU A N 1
ATOM 672 C CA . LEU A 1 83 ? -22.576 7.431 24.397 1.00 88.00 83 LEU A CA 1
ATOM 673 C C . LEU A 1 83 ? -23.449 7.697 23.162 1.00 88.00 83 LEU A C 1
ATOM 675 O O . LEU A 1 83 ? -24.259 8.621 23.177 1.00 88.00 83 LEU A O 1
ATOM 679 N N . PHE A 1 84 ? -23.291 6.906 22.098 1.00 86.00 84 PHE A N 1
ATOM 680 C CA . PHE A 1 84 ? -24.004 7.081 20.833 1.00 86.00 84 PHE A CA 1
ATOM 681 C C . PHE A 1 84 ? -24.454 5.728 20.289 1.00 86.00 84 PHE A C 1
ATOM 683 O O . PHE A 1 84 ? -23.687 4.769 20.301 1.00 86.00 84 PHE A O 1
ATOM 690 N N . TRP A 1 85 ? -25.678 5.682 19.770 1.00 83.06 85 TRP A N 1
ATOM 691 C CA . TRP A 1 85 ? -26.248 4.528 19.082 1.00 83.06 85 TRP A CA 1
ATOM 692 C C . TRP A 1 85 ? -26.503 4.924 17.629 1.00 83.06 85 TRP A C 1
ATOM 694 O O . TRP A 1 85 ? -27.131 5.955 17.381 1.00 83.06 85 TRP A O 1
ATOM 704 N N . LEU A 1 86 ? -26.011 4.133 16.676 1.00 77.88 86 LEU A N 1
ATOM 705 C CA . LEU A 1 86 ? -26.451 4.232 15.286 1.00 77.88 86 LEU A CA 1
ATOM 706 C C . LEU A 1 86 ? -27.624 3.262 15.107 1.00 77.88 86 LEU A C 1
ATOM 708 O O . LEU A 1 86 ? -27.488 2.087 15.443 1.00 77.88 86 LEU A O 1
ATOM 712 N N . TYR A 1 87 ? -28.758 3.777 14.634 1.00 59.03 87 TYR A N 1
ATOM 713 C CA . TYR A 1 87 ? -29.960 3.002 14.314 1.00 59.03 87 TYR A CA 1
ATOM 714 C C . TYR A 1 87 ? -29.967 2.599 12.839 1.00 59.03 87 TYR A C 1
ATOM 716 O O . TYR A 1 87 ? -29.451 3.399 12.022 1.00 59.03 87 TYR A O 1
#

pLDDT: mean 92.67, std 5.44, range [59.03, 97.06]